Protein AF-A0A5C4J1J4-F1 (afdb_monomer_lite)

pLDDT: mean 95.57, std 5.89, range [57.62, 98.25]

Secondary structure (DSSP, 8-state):
-B-SS-HHHHHHHHHHTTPPPPSS----HHHHSTT---B---GGGHHHHHHHHHHHHHT-

Sequence (60 aa):
IVYVHSSAQLAAWRAELGVEPGPVAAIPIQEVVPGLPVDGPVAALESAMRDLHTRAVSAG

Structure (mmCIF, N/CA/C/O backbone):
data_AF-A0A5C4J1J4-F1
#
_entry.id   AF-A0A5C4J1J4-F1
#
loop_
_atom_site.group_PDB
_atom_site.id
_atom_site.type_symbol
_atom_site.label_atom_id
_atom_site.label_alt_id
_atom_site.label_comp_id
_atom_site.label_asym_id
_atom_site.label_entity_id
_atom_site.label_seq_id
_atom_site.pdbx_PDB_ins_code
_atom_site.Cartn_x
_atom_site.Cartn_y
_atom_site.Cartn_z
_atom_site.occupancy
_atom_site.B_iso_or_equiv
_atom_site.auth_seq_id
_atom_site.auth_comp_id
_atom_site.auth_asym_id
_atom_site.auth_atom_id
_atom_site.pdbx_PDB_model_num
ATOM 1 N N . ILE A 1 1 ? -10.708 3.615 7.355 1.00 96.44 1 ILE A N 1
ATOM 2 C CA . ILE A 1 1 ? -10.403 3.537 5.902 1.00 96.44 1 ILE A CA 1
ATOM 3 C C . ILE A 1 1 ? -10.458 2.079 5.497 1.00 96.44 1 ILE A C 1
ATOM 5 O O . ILE A 1 1 ? -9.995 1.254 6.269 1.00 96.44 1 ILE A O 1
ATOM 9 N N . VAL A 1 2 ? -10.996 1.768 4.321 1.00 97.56 2 VAL A N 1
ATOM 10 C CA . VAL A 1 2 ? -10.897 0.422 3.747 1.00 97.56 2 VAL A CA 1
ATOM 11 C C . VAL A 1 2 ? -10.007 0.501 2.514 1.00 97.56 2 VAL A C 1
ATOM 13 O O . VAL A 1 2 ? -10.198 1.403 1.698 1.00 97.56 2 VAL A O 1
ATOM 16 N N . TYR A 1 3 ? -9.030 -0.393 2.383 1.00 97.81 3 TYR A N 1
ATOM 17 C CA . TYR A 1 3 ? -8.115 -0.415 1.241 1.00 97.81 3 TYR A CA 1
ATOM 18 C C . TYR A 1 3 ? -8.017 -1.804 0.606 1.00 97.81 3 TYR A C 1
ATOM 20 O O . TYR A 1 3 ? -8.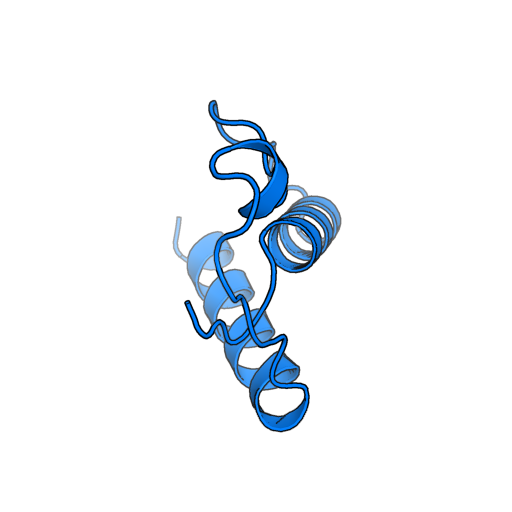193 -2.830 1.262 1.00 97.81 3 TYR A O 1
ATOM 28 N N . VAL A 1 4 ? -7.709 -1.834 -0.693 1.00 98.12 4 VAL A N 1
ATOM 29 C CA . VAL A 1 4 ? -7.579 -3.086 -1.451 1.00 98.12 4 VAL A CA 1
ATOM 30 C C . VAL A 1 4 ? -6.203 -3.721 -1.259 1.00 98.12 4 VAL A C 1
ATOM 32 O O . VAL A 1 4 ? -6.126 -4.895 -0.916 1.00 98.12 4 VAL A O 1
ATOM 35 N N . HIS A 1 5 ? -5.130 -2.948 -1.433 1.00 97.88 5 HIS A N 1
ATOM 36 C CA . HIS A 1 5 ? -3.756 -3.362 -1.148 1.00 97.88 5 HIS A CA 1
ATOM 37 C C . HIS A 1 5 ? -3.055 -2.299 -0.297 1.00 97.88 5 HIS A C 1
ATOM 39 O O . HIS A 1 5 ? -3.398 -1.116 -0.363 1.00 97.88 5 HIS A O 1
ATOM 45 N N . SER A 1 6 ? -2.085 -2.707 0.514 1.00 97.44 6 SER A N 1
ATOM 46 C CA . SER A 1 6 ? -1.323 -1.787 1.357 1.00 97.44 6 SER A CA 1
ATOM 47 C C . SER A 1 6 ? -0.246 -1.042 0.561 1.00 97.44 6 SER A C 1
ATOM 49 O O . SER A 1 6 ? 0.148 -1.450 -0.540 1.00 97.44 6 SER A O 1
ATOM 51 N N . SER A 1 7 ? 0.283 0.036 1.143 1.00 96.69 7 SER A N 1
ATOM 52 C CA . SER A 1 7 ? 1.476 0.718 0.623 1.00 96.69 7 SER A CA 1
ATOM 53 C C . SER A 1 7 ? 2.704 -0.203 0.618 1.00 96.69 7 SER A C 1
ATOM 55 O O . SER A 1 7 ? 3.534 -0.099 -0.279 1.00 96.69 7 SER A O 1
ATOM 57 N N . ALA A 1 8 ? 2.791 -1.148 1.564 1.00 96.50 8 ALA A N 1
ATOM 58 C CA . ALA A 1 8 ? 3.861 -2.144 1.614 1.00 96.50 8 ALA A CA 1
ATOM 59 C C . ALA A 1 8 ? 3.778 -3.145 0.448 1.00 96.50 8 ALA A C 1
ATOM 61 O O . ALA A 1 8 ? 4.795 -3.432 -0.178 1.00 96.50 8 ALA A O 1
ATOM 62 N N . GLN A 1 9 ? 2.572 -3.622 0.104 1.00 97.19 9 GLN A N 1
ATOM 63 C CA . GLN A 1 9 ? 2.365 -4.471 -1.078 1.00 97.19 9 GLN A CA 1
ATOM 64 C C . 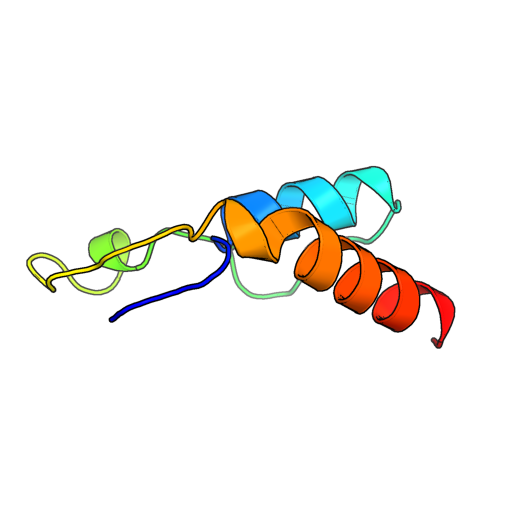GLN A 1 9 ? 2.776 -3.737 -2.360 1.00 97.19 9 GLN A C 1
ATOM 66 O O . GLN A 1 9 ? 3.528 -4.282 -3.162 1.00 97.19 9 GLN A O 1
ATOM 71 N N . LEU A 1 10 ? 2.367 -2.472 -2.519 1.00 96.94 10 LEU A N 1
ATOM 72 C CA . LEU A 1 10 ? 2.773 -1.664 -3.671 1.00 96.94 10 LEU A CA 1
ATOM 73 C C . LEU A 1 10 ? 4.294 -1.459 -3.737 1.00 96.94 10 LEU A C 1
ATOM 75 O O . LEU A 1 10 ? 4.877 -1.565 -4.814 1.00 96.94 10 LEU A O 1
ATOM 79 N N . ALA A 1 11 ? 4.941 -1.167 -2.607 1.00 96.62 11 ALA A N 1
ATOM 80 C CA . ALA A 1 11 ? 6.391 -1.000 -2.550 1.00 96.62 11 ALA A CA 1
ATOM 81 C C . ALA A 1 11 ? 7.127 -2.282 -2.973 1.00 96.62 11 ALA A C 1
ATOM 83 O O . ALA A 1 11 ? 8.067 -2.203 -3.762 1.00 96.62 11 ALA A O 1
ATOM 84 N N . ALA A 1 12 ? 6.660 -3.452 -2.524 1.00 96.75 12 ALA A N 1
ATOM 85 C CA . ALA A 1 12 ? 7.210 -4.741 -2.939 1.00 96.75 12 ALA A CA 1
ATOM 86 C C . ALA A 1 12 ? 7.065 -4.961 -4.454 1.00 96.75 12 ALA A C 1
ATOM 88 O O . ALA A 1 12 ? 8.046 -5.270 -5.125 1.00 96.75 12 ALA A O 1
ATOM 89 N N . TRP A 1 13 ? 5.879 -4.714 -5.019 1.00 97.00 13 TRP A N 1
ATOM 90 C CA . TRP A 1 13 ? 5.645 -4.867 -6.461 1.00 97.00 13 TRP A CA 1
ATOM 91 C C . TRP A 1 13 ? 6.513 -3.925 -7.292 1.00 97.00 13 TRP A C 1
ATOM 93 O O . TRP A 1 13 ? 7.057 -4.321 -8.316 1.00 97.00 13 TRP A O 1
ATOM 103 N N . ARG A 1 14 ? 6.676 -2.676 -6.851 1.00 96.50 14 ARG A N 1
ATOM 104 C CA . ARG A 1 14 ? 7.552 -1.707 -7.521 1.00 96.50 14 ARG A CA 1
ATOM 105 C C . ARG A 1 14 ? 9.014 -2.144 -7.489 1.00 96.50 14 ARG A C 1
ATOM 107 O O . ARG A 1 14 ? 9.673 -2.047 -8.517 1.00 96.50 14 ARG A O 1
ATOM 114 N N . ALA A 1 15 ? 9.491 -2.669 -6.360 1.00 96.69 15 ALA A N 1
ATOM 115 C CA . ALA A 1 15 ? 10.847 -3.198 -6.245 1.00 96.69 15 ALA A CA 1
ATOM 116 C C . ALA A 1 15 ? 11.073 -4.405 -7.174 1.00 96.69 15 ALA A C 1
ATOM 118 O O . ALA A 1 15 ? 12.084 -4.461 -7.868 1.00 96.69 15 ALA A O 1
ATOM 119 N N . GLU A 1 16 ? 10.108 -5.328 -7.255 1.00 96.88 16 GLU A N 1
ATOM 120 C CA . GLU A 1 16 ? 10.135 -6.456 -8.202 1.00 96.88 16 GLU A CA 1
ATOM 121 C C . GLU A 1 16 ? 10.186 -5.989 -9.668 1.00 96.88 16 GLU A C 1
ATOM 123 O O . GLU A 1 16 ? 10.822 -6.628 -10.503 1.00 96.88 16 GLU A O 1
ATOM 128 N N . LEU A 1 17 ? 9.547 -4.858 -9.976 1.00 95.75 17 LEU A N 1
ATOM 129 C CA . LEU A 1 17 ? 9.537 -4.237 -11.304 1.00 95.75 17 LEU A CA 1
ATOM 130 C C . LEU A 1 17 ? 10.743 -3.311 -11.563 1.00 95.75 17 LEU A C 1
ATOM 132 O O . LEU A 1 17 ? 10.786 -2.662 -12.606 1.00 95.75 17 LEU A O 1
ATOM 136 N N . GLY A 1 18 ? 11.709 -3.225 -10.641 1.00 96.19 18 GLY A N 1
ATOM 137 C CA . GLY A 1 18 ? 12.897 -2.374 -10.785 1.00 96.19 18 GLY A CA 1
ATOM 138 C C . GLY A 1 18 ? 12.609 -0.872 -10.707 1.00 96.19 18 GLY A C 1
ATOM 139 O O . GLY A 1 18 ? 13.369 -0.067 -11.239 1.00 96.19 18 GLY A O 1
ATOM 140 N N . VAL A 1 19 ? 11.499 -0.482 -10.079 1.00 96.25 19 VAL A N 1
ATOM 141 C CA . VAL A 1 19 ? 11.087 0.915 -9.948 1.00 96.25 19 VAL A CA 1
ATOM 142 C C . VAL A 1 19 ? 11.531 1.469 -8.603 1.00 96.25 19 VAL A C 1
ATOM 144 O O . VAL A 1 19 ? 11.144 0.959 -7.551 1.00 96.25 19 VAL A O 1
ATOM 147 N N . GLU A 1 20 ? 12.265 2.578 -8.646 1.00 95.19 20 GLU A N 1
ATOM 148 C CA . GLU A 1 20 ? 12.741 3.256 -7.444 1.00 95.19 20 GLU A CA 1
ATOM 149 C C . GLU A 1 20 ? 11.589 3.731 -6.525 1.00 95.19 20 GLU A C 1
ATOM 151 O O . GLU A 1 20 ? 10.476 4.059 -6.988 1.00 95.19 20 GLU A O 1
ATOM 156 N N . PRO A 1 21 ? 11.833 3.791 -5.201 1.00 94.56 21 PRO A N 1
ATOM 157 C CA . PRO A 1 21 ? 10.900 4.375 -4.247 1.00 94.56 21 PRO A CA 1
ATOM 158 C C . PRO A 1 21 ? 10.544 5.828 -4.590 1.00 94.56 21 PRO A C 1
ATOM 160 O O . PRO A 1 21 ? 11.353 6.590 -5.115 1.00 94.56 21 PRO A O 1
ATOM 163 N N . GLY A 1 22 ? 9.312 6.226 -4.270 1.00 92.38 22 GLY A N 1
ATOM 164 C CA . GLY A 1 22 ? 8.881 7.619 -4.400 1.00 92.38 22 GLY A CA 1
ATOM 165 C C . GLY A 1 22 ? 9.439 8.520 -3.287 1.00 92.38 22 GLY A C 1
ATOM 166 O O . GLY A 1 22 ? 9.988 8.028 -2.303 1.00 92.38 22 GLY A O 1
ATOM 167 N N . PRO A 1 23 ? 9.232 9.847 -3.382 1.00 96.12 23 PRO A N 1
ATOM 168 C CA . PRO A 1 23 ? 9.725 10.813 -2.393 1.00 96.12 23 PRO A CA 1
ATOM 169 C C . PRO A 1 23 ? 8.997 10.754 -1.036 1.00 96.12 23 PRO A C 1
ATOM 171 O O . PRO A 1 23 ? 9.372 11.466 -0.109 1.00 96.12 23 PRO A O 1
ATOM 174 N N . VAL A 1 24 ? 7.946 9.936 -0.913 1.00 96.50 24 VAL A N 1
ATOM 175 C CA . VAL A 1 24 ? 7.167 9.738 0.316 1.00 96.50 24 VAL A CA 1
ATOM 176 C C . VAL A 1 24 ? 7.296 8.282 0.749 1.00 96.50 24 VAL A C 1
ATOM 178 O O . VAL A 1 24 ? 7.049 7.372 -0.045 1.00 96.50 24 VAL A O 1
ATOM 181 N N . ALA A 1 25 ? 7.667 8.063 2.011 1.00 95.56 25 ALA A N 1
ATOM 182 C CA . ALA A 1 25 ? 7.817 6.726 2.574 1.00 95.56 25 ALA A CA 1
ATOM 183 C C . ALA A 1 25 ? 6.473 5.976 2.631 1.00 95.56 25 ALA A C 1
ATOM 185 O O . ALA A 1 25 ? 5.446 6.531 3.022 1.00 95.56 25 ALA A O 1
ATOM 186 N N . ALA A 1 26 ? 6.493 4.689 2.281 1.00 96.31 26 ALA A N 1
ATOM 187 C CA . ALA A 1 26 ? 5.325 3.809 2.270 1.00 96.31 26 ALA A CA 1
ATOM 188 C C . ALA A 1 26 ? 4.978 3.278 3.678 1.00 96.31 26 ALA A C 1
ATOM 190 O O . ALA A 1 26 ? 4.948 2.067 3.897 1.00 96.31 26 ALA A O 1
ATOM 191 N N . ILE A 1 27 ? 4.733 4.177 4.634 1.00 96.56 27 ILE A N 1
ATOM 192 C CA . ILE A 1 27 ? 4.381 3.815 6.016 1.00 96.56 27 ILE A CA 1
ATOM 193 C C . ILE A 1 27 ? 2.890 3.437 6.161 1.00 96.56 27 ILE A C 1
ATOM 195 O O . ILE A 1 27 ? 2.050 3.927 5.395 1.00 96.56 27 ILE A O 1
ATOM 199 N N . PRO A 1 28 ? 2.526 2.562 7.119 1.00 96.50 28 PRO A N 1
ATOM 200 C CA . PRO A 1 28 ? 1.137 2.245 7.451 1.00 96.50 28 PRO A CA 1
ATOM 201 C C . PRO A 1 28 ? 0.310 3.470 7.871 1.00 96.50 28 PRO A C 1
ATOM 203 O O . PRO A 1 28 ? 0.808 4.390 8.518 1.00 96.50 28 PRO A O 1
ATOM 206 N N . ILE A 1 29 ? -0.997 3.443 7.586 1.00 97.19 29 ILE A N 1
ATOM 207 C CA . ILE A 1 29 ? -1.934 4.531 7.929 1.00 97.19 29 ILE A CA 1
ATOM 208 C C . ILE A 1 29 ? -1.915 4.841 9.433 1.00 97.19 29 ILE A C 1
ATOM 210 O O . ILE A 1 29 ? -1.931 6.007 9.819 1.00 97.19 29 ILE A O 1
ATOM 214 N N . GLN A 1 30 ? -1.866 3.816 10.285 1.00 97.31 30 GLN A N 1
ATOM 215 C CA . GLN A 1 30 ? -1.939 3.972 11.739 1.00 97.31 30 GLN A CA 1
ATOM 216 C C . GLN A 1 30 ? -0.673 4.577 12.356 1.00 97.31 30 GLN A C 1
ATOM 218 O O . GLN A 1 30 ? -0.746 5.079 13.475 1.00 97.31 30 GLN A O 1
ATOM 223 N N . GLU A 1 31 ? 0.460 4.571 11.645 1.00 97.31 31 GLU A N 1
ATOM 224 C CA . GLU A 1 31 ? 1.649 5.321 12.072 1.00 97.31 31 GLU A CA 1
ATOM 225 C C . GLU A 1 31 ? 1.453 6.830 11.885 1.00 97.31 31 GLU A C 1
ATOM 227 O O . GLU A 1 31 ? 1.962 7.623 12.671 1.00 97.31 31 GLU A O 1
ATOM 232 N N . VAL A 1 32 ? 0.672 7.231 10.877 1.00 97.00 32 VAL A N 1
ATOM 233 C CA . VAL A 1 32 ? 0.330 8.638 10.619 1.00 97.00 32 VAL A CA 1
ATOM 234 C C . VAL A 1 32 ? -0.848 9.089 11.482 1.00 97.00 32 VAL A C 1
ATOM 236 O O . VAL A 1 32 ? -0.837 10.190 12.028 1.00 97.00 32 VAL A O 1
ATOM 239 N N . VAL A 1 33 ? -1.879 8.248 11.600 1.00 97.75 33 VAL A N 1
ATOM 240 C CA . VAL A 1 33 ? -3.115 8.546 12.336 1.00 97.75 33 VAL A CA 1
ATOM 241 C C . VAL A 1 33 ? -3.435 7.398 13.298 1.00 97.75 33 VAL A C 1
ATOM 243 O O . VAL A 1 33 ? -4.175 6.471 12.946 1.00 97.75 33 VAL A O 1
ATOM 246 N N . PRO A 1 34 ? -2.899 7.447 14.530 1.00 97.88 34 PRO A N 1
ATOM 247 C CA . PRO A 1 34 ? -3.175 6.438 15.543 1.00 97.88 34 PRO A CA 1
ATOM 248 C C . PRO A 1 34 ? -4.669 6.331 15.869 1.00 97.88 34 PRO A C 1
ATOM 250 O O . PRO A 1 34 ? -5.383 7.329 15.940 1.00 97.88 34 PRO A O 1
ATOM 253 N N . GLY A 1 35 ? -5.146 5.105 16.093 1.00 96.62 35 GLY A N 1
ATOM 254 C CA 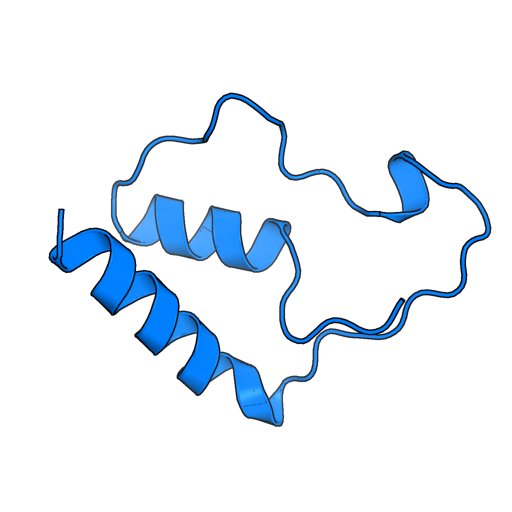. GLY A 1 35 ? -6.526 4.830 16.513 1.00 96.62 35 GLY A CA 1
ATOM 255 C C . GLY A 1 35 ? -7.580 4.887 15.403 1.00 96.62 35 GLY A C 1
AT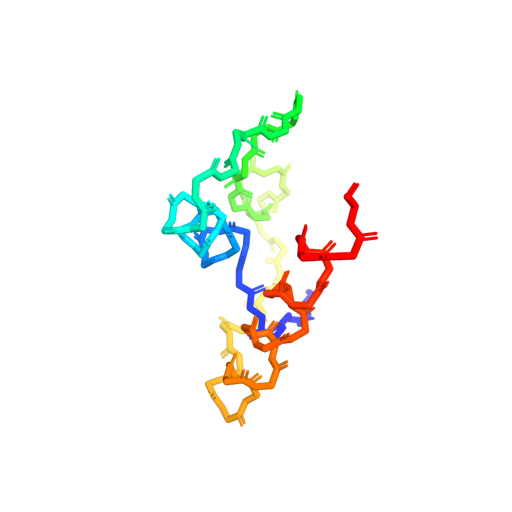OM 256 O O . GLY A 1 35 ? -8.742 4.580 15.667 1.00 96.62 35 GLY A O 1
ATOM 257 N N . LEU A 1 36 ? -7.207 5.230 14.165 1.00 97.75 36 LEU A N 1
ATOM 258 C CA . LEU A 1 36 ? -8.129 5.166 13.035 1.00 97.75 36 LEU A CA 1
ATOM 259 C C . LEU A 1 36 ? -8.490 3.699 12.731 1.0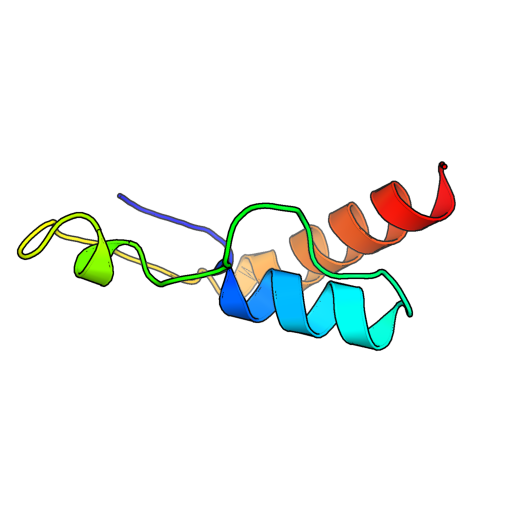0 97.75 36 LEU A C 1
ATOM 261 O O . LEU A 1 36 ? -7.582 2.893 12.515 1.00 97.75 36 LEU A O 1
ATOM 265 N N . PRO A 1 37 ? -9.784 3.336 12.646 1.00 97.88 37 PRO A N 1
ATOM 266 C CA . PRO A 1 37 ? -10.184 2.023 12.157 1.00 97.88 37 PRO A CA 1
ATOM 267 C C . PRO A 1 37 ? -9.757 1.851 10.699 1.00 97.88 37 PRO A C 1
ATOM 269 O O . PRO A 1 37 ? -10.067 2.689 9.839 1.00 97.88 37 PRO A O 1
ATOM 272 N N . VAL A 1 38 ? -9.030 0.776 10.414 1.00 97.81 38 VAL A 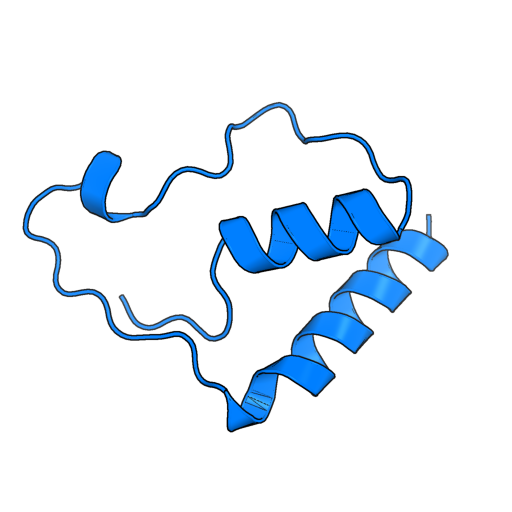N 1
ATOM 273 C CA . VAL A 1 38 ? -8.536 0.462 9.075 1.00 97.81 38 VAL A CA 1
ATOM 274 C C . VAL A 1 38 ? -8.801 -1.004 8.775 1.00 97.81 38 VAL A C 1
ATOM 276 O O . VAL A 1 38 ? -8.364 -1.867 9.530 1.00 97.81 38 VAL A O 1
ATOM 279 N N . ASP A 1 39 ? -9.445 -1.253 7.639 1.00 97.88 39 ASP A N 1
ATOM 280 C CA . ASP A 1 39 ? -9.738 -2.590 7.135 1.00 97.88 39 ASP A CA 1
ATOM 281 C C . ASP A 1 39 ? -9.057 -2.816 5.781 1.00 97.88 39 ASP A C 1
ATOM 283 O O . ASP A 1 39 ? -8.946 -1.910 4.949 1.00 97.88 39 ASP A O 1
ATOM 287 N N . GLY A 1 40 ? -8.614 -4.046 5.551 1.00 95.75 40 GLY A N 1
ATOM 288 C CA . GLY A 1 40 ? -7.856 -4.447 4.369 1.00 95.75 40 GLY A CA 1
ATOM 289 C C . GLY A 1 40 ? -6.532 -5.122 4.741 1.00 95.75 40 GLY A C 1
ATOM 290 O O . GLY A 1 40 ? -6.141 -5.105 5.912 1.00 95.75 40 GLY A O 1
ATOM 291 N N . PRO A 1 41 ? -5.822 -5.712 3.764 1.00 97.00 41 PRO A N 1
ATOM 292 C CA . PRO A 1 41 ? -6.142 -5.739 2.331 1.00 97.00 41 PRO A CA 1
ATOM 293 C C . PRO A 1 41 ? -7.313 -6.665 1.960 1.00 97.00 41 PRO A C 1
ATOM 295 O O . PRO A 1 41 ? -7.711 -7.542 2.724 1.00 97.00 41 PRO A O 1
ATOM 298 N N . VAL A 1 42 ? -7.842 -6.490 0.745 1.00 97.50 42 VAL A N 1
ATOM 299 C CA . VAL A 1 42 ? -8.865 -7.356 0.139 1.00 97.50 42 VAL A CA 1
ATOM 300 C C . VAL A 1 42 ? -8.193 -8.320 -0.839 1.00 97.50 42 VAL A C 1
ATOM 302 O O . VAL A 1 42 ? -8.015 -8.006 -2.016 1.00 97.50 42 VAL A O 1
ATOM 305 N N . ALA A 1 43 ? -7.850 -9.518 -0.355 1.00 95.50 43 ALA A N 1
ATOM 306 C CA . ALA A 1 43 ? -7.088 -10.521 -1.111 1.00 95.50 43 ALA A CA 1
ATOM 307 C C . ALA A 1 43 ? -7.709 -10.886 -2.474 1.00 95.50 43 ALA A C 1
ATOM 309 O O . ALA A 1 43 ? -6.993 -11.096 -3.448 1.00 95.50 43 ALA A O 1
ATOM 310 N N . ALA A 1 44 ? -9.043 -10.897 -2.573 1.00 97.62 44 ALA A N 1
ATOM 311 C CA . ALA A 1 44 ? -9.757 -11.234 -3.809 1.00 97.62 44 ALA A CA 1
ATOM 312 C C . ALA A 1 44 ? -9.473 -10.277 -4.985 1.00 97.62 44 ALA A C 1
ATOM 314 O O . ALA A 1 44 ? -9.749 -10.618 -6.132 1.00 97.62 44 ALA A O 1
ATOM 315 N N . LEU A 1 45 ? -8.939 -9.085 -4.713 1.00 97.50 45 LEU A N 1
ATOM 316 C CA . LEU A 1 45 ? -8.630 -8.066 -5.717 1.00 97.50 45 LEU A CA 1
ATOM 317 C C . LEU A 1 45 ? -7.118 -7.847 -5.894 1.00 97.50 45 LEU A C 1
ATOM 319 O O . LEU A 1 45 ? -6.717 -6.974 -6.662 1.00 97.50 45 LEU A O 1
ATOM 323 N N . GLU A 1 46 ? -6.271 -8.617 -5.203 1.00 96.56 46 GLU A N 1
ATOM 324 C CA . GLU A 1 46 ? -4.821 -8.406 -5.202 1.00 96.56 46 GLU A CA 1
ATOM 325 C C . GLU A 1 46 ? -4.214 -8.531 -6.605 1.00 96.56 46 GLU A C 1
ATOM 327 O O . GLU A 1 46 ? -3.469 -7.648 -7.030 1.00 96.56 46 GLU A O 1
ATOM 332 N N . SER A 1 47 ? -4.576 -9.582 -7.348 1.00 97.12 47 SER A N 1
ATOM 333 C CA . SER A 1 47 ? -4.068 -9.814 -8.706 1.00 97.12 47 SER A CA 1
ATOM 334 C C . SER A 1 47 ? -4.426 -8.669 -9.653 1.00 97.12 47 SER A C 1
ATOM 336 O O . SER A 1 47 ? -3.556 -8.135 -10.333 1.00 97.12 47 SER A O 1
ATOM 338 N N . ALA A 1 48 ? -5.684 -8.219 -9.627 1.00 98.25 48 ALA A N 1
ATOM 339 C CA . ALA A 1 48 ? -6.155 -7.117 -10.460 1.00 98.25 48 ALA A CA 1
ATOM 340 C C . ALA A 1 48 ? -5.399 -5.807 -10.177 1.00 98.25 48 ALA A C 1
ATOM 342 O O . ALA A 1 48 ? -5.116 -5.037 -11.099 1.00 98.25 48 ALA A O 1
ATOM 343 N N . MET A 1 49 ? -5.061 -5.549 -8.910 1.00 98.00 49 MET A N 1
ATOM 344 C CA . MET A 1 49 ? -4.285 -4.371 -8.521 1.00 98.00 49 MET A CA 1
ATOM 345 C C . MET A 1 49 ? -2.818 -4.489 -8.917 1.00 98.00 49 MET A C 1
ATOM 347 O O . MET A 1 49 ? -2.257 -3.522 -9.432 1.00 98.00 49 MET A O 1
ATOM 351 N N . ARG A 1 50 ? -2.205 -5.662 -8.738 1.00 97.31 50 ARG A N 1
ATOM 352 C CA . ARG A 1 50 ? -0.841 -5.921 -9.206 1.00 97.31 50 ARG A CA 1
ATOM 353 C C . ARG A 1 50 ? -0.737 -5.690 -10.715 1.00 97.31 50 ARG A C 1
ATOM 355 O O . ARG A 1 50 ? 0.112 -4.913 -11.137 1.00 97.31 50 ARG A O 1
ATOM 362 N N . ASP A 1 51 ? -1.659 -6.245 -11.503 1.00 97.75 51 ASP A N 1
ATOM 363 C CA . ASP A 1 51 ? -1.695 -6.060 -12.959 1.00 97.75 51 ASP A CA 1
ATOM 364 C C . ASP A 1 51 ? -1.857 -4.587 -13.357 1.00 97.75 51 ASP A C 1
ATOM 366 O O . ASP A 1 51 ? -1.239 -4.121 -14.316 1.00 97.75 51 ASP A O 1
ATOM 370 N N . LEU A 1 52 ? -2.696 -3.835 -12.633 1.00 97.25 52 LEU A N 1
ATOM 371 C CA . LEU A 1 52 ? -2.863 -2.398 -12.849 1.00 97.25 52 LEU A CA 1
ATOM 372 C C . LEU A 1 52 ? -1.543 -1.643 -12.645 1.00 97.25 52 LEU A C 1
ATOM 374 O O . LEU A 1 52 ? -1.167 -0.847 -13.507 1.00 97.25 52 LEU A O 1
ATOM 378 N N . HIS A 1 53 ? -0.833 -1.907 -11.546 1.00 96.38 53 HIS A N 1
ATOM 379 C CA . HIS A 1 53 ? 0.448 -1.258 -11.251 1.00 96.38 53 HIS A CA 1
ATOM 380 C C . HIS A 1 53 ? 1.557 -1.690 -12.209 1.00 96.38 53 HIS A C 1
ATOM 382 O O . HIS A 1 53 ? 2.336 -0.843 -12.638 1.00 96.38 53 HIS A O 1
ATOM 388 N N . THR A 1 54 ? 1.593 -2.958 -12.626 1.00 96.81 54 THR A N 1
ATOM 389 C CA . THR A 1 54 ? 2.515 -3.425 -13.670 1.00 96.81 54 THR A CA 1
ATOM 390 C C . THR A 1 54 ? 2.308 -2.652 -14.971 1.00 96.81 54 THR A C 1
ATOM 392 O O . THR A 1 54 ? 3.271 -2.126 -15.524 1.00 96.81 54 THR A O 1
ATOM 395 N N . ARG A 1 55 ? 1.059 -2.489 -15.432 1.00 97.06 55 ARG A N 1
ATOM 396 C CA . ARG A 1 55 ? 0.768 -1.690 -16.637 1.00 97.06 55 ARG A CA 1
ATOM 397 C C . ARG A 1 55 ? 1.160 -0.223 -16.481 1.00 97.06 55 ARG A C 1
ATOM 399 O O . ARG A 1 55 ? 1.647 0.364 -17.438 1.00 97.06 55 ARG A O 1
ATOM 406 N N . ALA A 1 56 ? 0.950 0.363 -15.302 1.00 95.12 56 ALA A N 1
ATOM 407 C CA . ALA A 1 56 ? 1.306 1.756 -15.040 1.00 95.12 56 ALA A CA 1
ATOM 408 C C . ALA A 1 56 ? 2.820 2.002 -15.141 1.00 95.12 56 ALA A C 1
ATOM 410 O O . ALA A 1 56 ? 3.232 3.054 -15.616 1.00 95.12 56 ALA A O 1
ATOM 411 N N . VAL A 1 57 ? 3.637 1.026 -14.735 1.00 93.88 57 VAL A N 1
ATOM 412 C CA . VAL A 1 57 ? 5.099 1.085 -14.876 1.00 93.88 57 VAL A CA 1
ATOM 413 C C . VAL A 1 57 ? 5.528 0.930 -16.334 1.00 93.88 57 VAL A C 1
ATOM 415 O O . VAL A 1 57 ? 6.401 1.659 -16.782 1.00 93.88 57 VAL A O 1
ATOM 418 N N . SER A 1 58 ? 4.916 0.013 -17.089 1.00 84.56 58 SER A N 1
ATOM 419 C CA . SER A 1 58 ? 5.288 -0.244 -18.491 1.00 84.56 58 SER A CA 1
ATOM 420 C C . SER A 1 58 ? 4.822 0.826 -19.487 1.00 84.56 58 SER A C 1
ATOM 422 O O . SER A 1 58 ? 5.206 0.770 -20.652 1.00 84.56 58 SER A O 1
ATOM 424 N N . ALA A 1 59 ? 3.952 1.745 -19.067 1.00 76.25 59 ALA A N 1
ATOM 425 C CA . ALA A 1 59 ? 3.404 2.805 -19.913 1.00 76.25 59 ALA A CA 1
ATOM 426 C C . ALA A 1 59 ? 4.180 4.137 -19.834 1.00 76.25 59 ALA A C 1
ATOM 428 O O . ALA A 1 59 ? 3.791 5.087 -20.516 1.00 76.25 59 ALA A O 1
ATOM 429 N N . GLY A 1 60 ? 5.221 4.222 -18.997 1.00 57.62 60 GLY A N 1
ATOM 430 C CA . GLY A 1 60 ? 6.136 5.368 -18.890 1.00 57.62 60 GLY A CA 1
ATOM 431 C C . GLY A 1 60 ? 7.471 5.094 -19.564 1.00 57.62 60 GLY A C 1
ATOM 432 O O . GLY A 1 60 ? 8.070 6.079 -20.045 1.00 57.62 60 GLY A O 1
#

Foldseek 3Di:
DEEQDALVLLVVLCVVVVHDDDPDDRDDPCVVPPPDDYHDHDVVCSVVVSVVSSVVVVVD

Organism: NCBI:txid2508997

Radius of gyration: 12.59 Å; chains: 1; bounding box: 24×22×36 Å